Protein AF-A0A662N686-F1 (afdb_monomer_lite)

Secondary structure (DSSP, 8-state):
--HHHHHHHHHHHHHHHHHHHHHHHHS---HHHHHHHHHHHHHHHHHHHHTTSS-HHHHHHHHHHHHHHHHHHHHTTSS-HHHHHHHHHHHHHS-TT-

Foldseek 3Di:
DDPLLVVLVVVLVVLVVVQVVCCVVPVDRDPCSLVVLQVLLVVSVVVCVVVVVDDPVVLVCQQVVLLVVLVVCVVVVVDDPRVSSSSNSSSSSRDPVD

pLDDT: mean 80.9, std 6.79, range [59.09, 90.25]

Structure (mmCIF, N/CA/C/O backbone):
data_AF-A0A662N686-F1
#
_entry.id   AF-A0A662N686-F1
#
loop_
_atom_site.group_PDB
_atom_site.id
_atom_site.type_symbol
_atom_site.label_atom_id
_atom_site.label_alt_id
_atom_site.label_comp_id
_atom_site.label_asym_id
_atom_site.label_entity_id
_atom_site.label_seq_id
_atom_site.pdbx_PDB_ins_code
_atom_site.Cartn_x
_atom_site.Cartn_y
_atom_site.Cartn_z
_atom_site.occupancy
_atom_site.B_iso_or_equiv
_atom_site.auth_seq_id
_atom_site.auth_comp_id
_atom_site.auth_asym_id
_atom_site.auth_atom_id
_atom_site.pdbx_PDB_model_num
ATOM 1 N N . MET A 1 1 ? -15.686 11.929 4.937 1.00 62.12 1 MET A N 1
ATOM 2 C CA . MET A 1 1 ? -14.243 11.642 4.931 1.00 62.12 1 MET A CA 1
ATOM 3 C C . MET A 1 1 ? -13.592 12.352 6.096 1.00 62.12 1 MET A C 1
ATOM 5 O O . MET A 1 1 ? -13.877 13.528 6.309 1.00 62.12 1 MET A O 1
ATOM 9 N N . SER A 1 2 ? -12.788 11.642 6.877 1.00 73.81 2 SER A N 1
ATOM 10 C CA . SER A 1 2 ? -12.042 12.234 7.989 1.00 73.81 2 SER A CA 1
ATOM 11 C C . SER A 1 2 ? -10.803 12.980 7.475 1.00 73.81 2 SER A C 1
ATOM 13 O O . SER A 1 2 ? -10.274 12.678 6.407 1.00 73.81 2 SER A O 1
ATOM 15 N N . LEU A 1 3 ? -10.314 13.963 8.239 1.00 78.81 3 LEU A N 1
ATOM 16 C CA . LEU A 1 3 ? -9.098 14.724 7.902 1.00 78.81 3 LEU A CA 1
ATOM 17 C C . LEU A 1 3 ? -7.875 13.791 7.734 1.00 78.81 3 LEU A C 1
ATOM 19 O O . LEU A 1 3 ? -6.981 14.056 6.936 1.00 78.81 3 LEU A O 1
ATOM 23 N N . LEU A 1 4 ? -7.892 12.659 8.445 1.00 76.19 4 LEU A N 1
ATOM 24 C CA . LEU A 1 4 ? -6.876 11.610 8.412 1.00 76.19 4 LEU A CA 1
ATOM 25 C C . LEU A 1 4 ? -6.880 10.850 7.073 1.00 76.19 4 LEU A C 1
ATOM 27 O O . LEU A 1 4 ? -5.826 10.682 6.468 1.00 76.19 4 LEU A O 1
ATOM 31 N N . GLU A 1 5 ? -8.055 10.471 6.559 1.00 76.62 5 GLU A N 1
ATOM 32 C CA . GLU A 1 5 ? -8.194 9.851 5.227 1.00 76.62 5 GLU A CA 1
ATOM 33 C C . GLU A 1 5 ? -7.680 10.776 4.121 1.00 76.62 5 GLU A C 1
ATOM 35 O O . GLU A 1 5 ? -6.951 10.344 3.230 1.00 76.62 5 GLU A O 1
ATOM 40 N N . LEU A 1 6 ? -8.014 12.066 4.209 1.00 81.12 6 LEU A N 1
ATOM 41 C CA . LEU A 1 6 ? -7.596 13.077 3.239 1.00 81.12 6 LEU A CA 1
ATOM 42 C C . LEU A 1 6 ? -6.070 13.263 3.241 1.00 81.12 6 LEU A C 1
ATOM 44 O O . LEU A 1 6 ? -5.455 13.357 2.180 1.00 81.12 6 LEU A O 1
ATOM 48 N N . LEU A 1 7 ? -5.451 13.238 4.426 1.00 82.19 7 LEU A N 1
ATOM 49 C CA . LEU A 1 7 ? -3.995 13.244 4.585 1.00 82.19 7 LEU A CA 1
ATOM 50 C C . LEU A 1 7 ? -3.339 11.997 3.984 1.00 82.19 7 LEU A C 1
ATOM 52 O O . LEU A 1 7 ? -2.347 12.126 3.270 1.00 82.19 7 LEU A O 1
ATOM 56 N N . ILE A 1 8 ? -3.891 10.805 4.229 1.00 82.38 8 ILE A N 1
ATOM 57 C CA . ILE A 1 8 ? -3.368 9.552 3.663 1.00 82.38 8 ILE A CA 1
ATOM 58 C C . ILE A 1 8 ? -3.429 9.597 2.137 1.00 82.38 8 ILE A C 1
ATOM 60 O O . ILE A 1 8 ? -2.426 9.325 1.481 1.00 82.38 8 ILE A O 1
ATOM 64 N N . ILE A 1 9 ? -4.562 10.007 1.564 1.00 82.31 9 ILE A N 1
ATOM 65 C CA . ILE A 1 9 ? -4.727 10.133 0.110 1.00 82.31 9 ILE A CA 1
ATOM 66 C C . ILE A 1 9 ? -3.720 11.139 -0.463 1.00 82.31 9 ILE A C 1
ATOM 68 O O . ILE A 1 9 ? -3.090 10.856 -1.482 1.00 82.31 9 ILE A O 1
ATOM 72 N N . ALA A 1 10 ? -3.512 12.280 0.200 1.00 84.88 10 ALA A N 1
ATOM 73 C CA . ALA A 1 10 ? -2.525 13.271 -0.223 1.00 84.88 10 ALA A CA 1
ATOM 74 C C . ALA A 1 10 ? -1.089 12.714 -0.196 1.00 84.88 10 ALA A C 1
ATOM 76 O O . ALA A 1 10 ? -0.332 12.929 -1.142 1.00 84.88 10 ALA A O 1
ATOM 77 N N . ILE A 1 11 ? -0.721 11.958 0.844 1.00 84.00 11 ILE A N 1
ATOM 78 C CA . ILE A 1 11 ? 0.598 11.314 0.953 1.00 84.00 11 ILE A CA 1
ATOM 79 C C . ILE A 1 11 ? 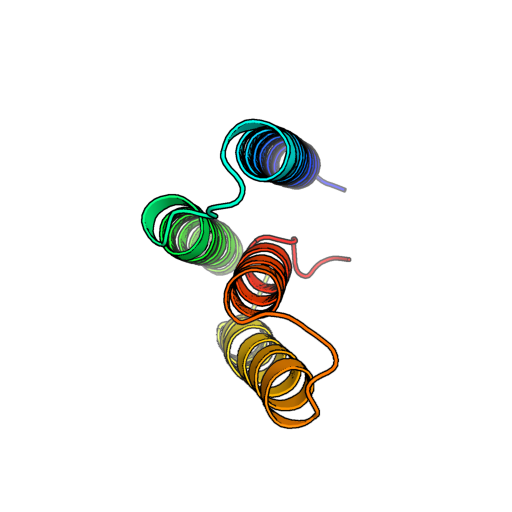0.776 10.255 -0.140 1.00 84.00 11 ILE A C 1
ATOM 81 O O . ILE A 1 11 ? 1.816 10.226 -0.797 1.00 84.00 11 ILE A O 1
ATOM 85 N N . VAL A 1 12 ? -0.235 9.415 -0.373 1.00 84.38 12 VAL A N 1
ATOM 86 C CA . VAL A 1 12 ? -0.210 8.391 -1.427 1.00 84.38 12 VAL A CA 1
ATOM 87 C C . VAL A 1 12 ? -0.068 9.043 -2.802 1.00 84.38 12 VAL A C 1
ATOM 89 O O . VAL A 1 12 ? 0.774 8.614 -3.587 1.00 84.38 12 VAL A O 1
ATOM 92 N N . LEU A 1 13 ? -0.801 10.127 -3.077 1.00 84.31 13 LEU A N 1
ATOM 93 C CA . LEU A 1 13 ? -0.679 10.889 -4.324 1.00 84.31 13 LEU A CA 1
ATOM 94 C C . LEU A 1 13 ? 0.714 11.494 -4.507 1.00 84.31 13 LEU A C 1
ATOM 96 O O . LEU A 1 13 ? 1.287 11.375 -5.589 1.00 84.31 13 LEU A O 1
ATOM 100 N N . LEU A 1 14 ? 1.282 12.107 -3.465 1.00 85.06 14 LEU A N 1
ATOM 101 C CA . LEU A 1 14 ? 2.648 12.634 -3.510 1.00 85.06 14 LEU A CA 1
ATOM 102 C C . LEU A 1 14 ? 3.670 11.521 -3.759 1.00 85.06 14 LEU A C 1
ATOM 104 O O . LEU A 1 14 ? 4.609 11.716 -4.529 1.00 85.06 14 LEU A O 1
ATOM 108 N N . CYS A 1 15 ? 3.473 10.347 -3.158 1.00 81.56 15 CYS A N 1
ATOM 109 C CA . CYS A 1 15 ? 4.343 9.200 -3.376 1.00 81.56 15 CYS A CA 1
ATOM 110 C C . CYS A 1 15 ? 4.228 8.673 -4.813 1.00 81.56 15 CYS A C 1
ATOM 112 O O . CYS A 1 15 ? 5.249 8.462 -5.460 1.00 81.56 15 CYS A O 1
ATOM 114 N N . CYS A 1 16 ? 3.016 8.558 -5.361 1.00 81.56 16 CYS A N 1
ATOM 115 C CA . CYS A 1 16 ? 2.800 8.197 -6.763 1.00 81.56 16 CYS A CA 1
ATOM 116 C C . CYS A 1 16 ? 3.434 9.212 -7.722 1.00 81.56 16 CYS A C 1
ATOM 118 O O . CYS A 1 16 ? 4.111 8.812 -8.664 1.00 81.56 16 CYS A O 1
ATOM 120 N N . LEU A 1 17 ? 3.283 10.517 -7.469 1.00 83.31 17 LEU A N 1
ATOM 121 C CA . LEU A 1 17 ? 3.935 11.567 -8.260 1.00 83.31 17 LEU A CA 1
ATOM 122 C C . LEU A 1 17 ? 5.459 11.454 -8.199 1.00 83.31 17 LEU A C 1
ATOM 124 O O . LEU A 1 17 ? 6.126 11.565 -9.228 1.00 83.31 17 LEU A O 1
ATOM 128 N N . TYR A 1 18 ? 6.011 11.202 -7.010 1.00 81.25 18 TYR A N 1
ATOM 129 C CA . TYR A 1 18 ? 7.442 10.995 -6.836 1.00 81.25 18 TYR A CA 1
ATOM 130 C C . TYR A 1 18 ? 7.923 9.756 -7.594 1.00 81.25 18 TYR A C 1
ATOM 132 O O . TYR A 1 18 ? 8.928 9.829 -8.299 1.00 81.25 18 TYR A O 1
ATOM 140 N N . VAL A 1 19 ? 7.190 8.641 -7.522 1.00 78.62 19 VAL A N 1
ATOM 141 C CA . VAL A 1 19 ? 7.561 7.436 -8.265 1.00 78.62 19 VAL A CA 1
ATOM 142 C C . VAL A 1 19 ? 7.471 7.669 -9.774 1.00 78.62 19 VAL A C 1
ATOM 144 O O . VAL A 1 19 ? 8.446 7.376 -10.461 1.00 78.62 19 VAL A O 1
ATOM 147 N N . SER A 1 20 ? 6.411 8.299 -10.287 1.00 79.81 20 SER A N 1
ATOM 148 C CA . SER A 1 20 ? 6.302 8.691 -11.703 1.00 79.81 20 SER A CA 1
ATOM 149 C C . SER A 1 20 ? 7.446 9.606 -12.149 1.00 79.81 20 SER A C 1
ATOM 151 O O . SER A 1 20 ? 7.976 9.474 -13.255 1.00 79.81 20 SER A O 1
ATOM 153 N N . TYR A 1 21 ? 7.888 10.518 -11.282 1.00 80.00 21 TYR A N 1
ATOM 154 C CA . TYR A 1 21 ? 9.054 11.351 -11.552 1.00 80.00 21 TYR A CA 1
ATOM 155 C C . TYR A 1 21 ? 10.348 10.525 -11.616 1.00 80.00 21 TYR A C 1
ATOM 157 O O . TYR A 1 21 ? 11.164 10.699 -12.521 1.00 80.00 21 TYR A O 1
ATOM 165 N N . THR A 1 22 ? 10.548 9.598 -10.677 1.00 75.56 22 THR A N 1
ATOM 166 C CA . THR A 1 22 ? 11.733 8.730 -10.687 1.00 75.56 22 THR A CA 1
ATOM 167 C C . THR A 1 22 ? 11.734 7.756 -11.861 1.00 75.56 22 THR A C 1
ATOM 169 O O . THR A 1 22 ? 12.794 7.506 -12.432 1.00 75.56 22 THR A O 1
ATOM 172 N N . ASP A 1 23 ? 10.569 7.266 -12.277 1.00 73.06 23 ASP A N 1
ATOM 173 C CA . ASP A 1 23 ? 10.431 6.367 -13.415 1.00 73.06 23 ASP A CA 1
ATOM 174 C C . ASP A 1 23 ? 10.738 7.084 -14.737 1.00 73.06 23 ASP A C 1
ATOM 176 O O . ASP A 1 23 ? 11.593 6.641 -15.505 1.00 73.06 23 ASP A O 1
ATOM 180 N N . THR A 1 24 ? 10.173 8.277 -14.949 1.00 72.19 24 THR A N 1
ATOM 181 C CA . THR A 1 24 ? 10.461 9.089 -16.147 1.00 72.19 24 THR A CA 1
ATOM 182 C C . THR A 1 24 ? 11.928 9.516 -16.239 1.00 72.19 24 THR A C 1
ATOM 184 O O . THR A 1 24 ? 12.486 9.570 -17.338 1.00 72.19 24 THR A O 1
ATOM 187 N N . ARG A 1 25 ? 12.578 9.791 -15.100 1.00 71.69 25 ARG A N 1
ATOM 188 C CA . ARG A 1 25 ? 13.962 10.288 -15.059 1.00 71.69 25 ARG A CA 1
ATOM 189 C C . ARG A 1 25 ? 15.026 9.188 -15.054 1.00 71.69 25 ARG A C 1
ATOM 191 O O . ARG A 1 25 ? 16.080 9.379 -15.655 1.00 71.69 25 ARG A O 1
ATOM 198 N N . PHE A 1 26 ? 14.782 8.060 -14.386 1.00 71.06 26 PHE A N 1
ATOM 199 C CA . PHE A 1 26 ? 15.784 7.006 -14.168 1.00 71.06 26 PHE A CA 1
ATOM 200 C C . PHE A 1 26 ? 15.414 5.650 -14.789 1.00 71.06 26 PHE A C 1
ATOM 202 O O . PHE A 1 26 ? 16.253 4.746 -14.783 1.00 71.06 26 PHE A O 1
ATOM 209 N N . ARG A 1 27 ? 14.196 5.495 -15.341 1.00 63.06 27 ARG A N 1
ATOM 210 C CA . ARG A 1 27 ? 13.656 4.253 -15.943 1.00 63.06 27 ARG A CA 1
ATOM 211 C C . ARG A 1 27 ? 13.761 3.015 -15.044 1.00 63.06 27 ARG A C 1
ATOM 213 O O . ARG A 1 27 ? 13.811 1.883 -15.526 1.00 63.06 27 ARG A O 1
ATOM 220 N N . LYS A 1 28 ? 13.884 3.223 -13.733 1.00 65.12 28 LYS A N 1
ATOM 221 C CA . LYS A 1 28 ? 14.010 2.169 -12.728 1.00 65.12 28 LYS A CA 1
ATOM 222 C C . LYS A 1 28 ? 13.221 2.565 -11.496 1.00 65.12 28 LYS A C 1
ATOM 224 O O . LYS A 1 28 ? 13.602 3.483 -10.775 1.00 65.12 28 LYS A O 1
ATOM 229 N N . ILE A 1 29 ? 12.174 1.800 -11.220 1.00 64.19 29 ILE A N 1
ATOM 230 C CA . ILE A 1 29 ? 11.441 1.880 -9.962 1.00 64.19 29 ILE A CA 1
ATOM 231 C C . ILE A 1 29 ? 12.216 1.069 -8.922 1.00 64.19 29 ILE A C 1
ATOM 233 O O . ILE A 1 29 ? 12.353 -0.152 -9.022 1.00 64.19 29 ILE A O 1
ATOM 237 N N . GLY A 1 30 ? 12.777 1.757 -7.928 1.00 65.69 30 GLY A N 1
ATOM 238 C CA . GLY A 1 30 ? 13.464 1.106 -6.818 1.00 65.69 30 GLY A CA 1
ATOM 239 C C . GLY A 1 30 ? 12.478 0.329 -5.945 1.00 65.69 30 GLY A C 1
ATOM 240 O O . GLY A 1 30 ? 11.498 0.896 -5.467 1.00 65.69 30 GLY A O 1
ATOM 241 N N . ASN A 1 31 ? 12.775 -0.946 -5.667 1.00 72.38 31 ASN A N 1
ATOM 242 C CA . ASN A 1 31 ? 11.952 -1.799 -4.796 1.00 72.38 31 ASN A CA 1
ATOM 243 C C . ASN A 1 31 ? 11.667 -1.156 -3.420 1.00 72.38 31 ASN A C 1
ATOM 245 O O . ASN A 1 31 ? 10.622 -1.418 -2.825 1.00 72.38 31 ASN A O 1
ATOM 249 N N . LEU A 1 32 ? 12.577 -0.307 -2.922 1.00 71.62 32 LEU A N 1
ATOM 250 C CA . L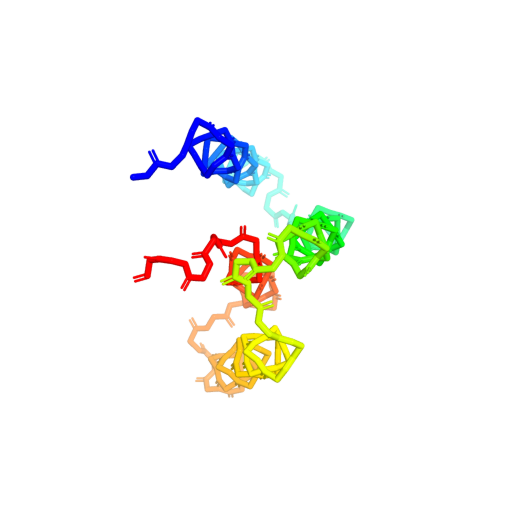EU A 1 32 ? 12.442 0.394 -1.643 1.00 71.62 32 LEU A CA 1
ATOM 251 C C . LEU A 1 32 ? 11.168 1.255 -1.580 1.00 71.62 32 LEU A C 1
ATOM 253 O O . LEU A 1 32 ? 10.488 1.256 -0.560 1.00 71.62 32 LEU A O 1
ATOM 257 N N . TYR A 1 33 ? 10.814 1.935 -2.675 1.00 72.19 33 TYR A N 1
ATOM 258 C CA . TYR A 1 33 ? 9.640 2.810 -2.723 1.00 72.19 33 TYR A CA 1
ATOM 259 C C . TYR A 1 33 ? 8.340 2.007 -2.734 1.00 72.19 33 TYR A C 1
ATOM 261 O O . TYR A 1 33 ? 7.411 2.323 -1.998 1.00 72.19 33 TYR A O 1
ATOM 269 N N . THR A 1 34 ? 8.297 0.911 -3.495 1.00 76.38 34 THR A N 1
ATOM 270 C CA . THR A 1 34 ? 7.126 0.027 -3.548 1.00 76.38 34 THR A CA 1
ATOM 271 C C . THR A 1 34 ? 6.886 -0.705 -2.228 1.00 76.38 34 THR A C 1
ATOM 273 O O . THR A 1 34 ? 5.758 -0.726 -1.744 1.00 76.38 34 THR A O 1
ATOM 276 N N . TYR A 1 35 ? 7.928 -1.261 -1.596 1.00 78.12 35 TYR A N 1
ATOM 277 C CA . TYR A 1 35 ? 7.772 -1.930 -0.298 1.00 78.12 35 TYR A CA 1
ATOM 278 C C . TYR A 1 35 ? 7.519 -0.932 0.837 1.00 78.12 35 TYR A C 1
ATOM 280 O O . TYR A 1 35 ? 6.750 -1.236 1.747 1.00 78.12 35 TYR A O 1
ATOM 288 N N . GLY A 1 36 ? 8.107 0.267 0.763 1.00 81.81 36 GLY A N 1
ATOM 289 C CA . GLY A 1 36 ? 7.824 1.355 1.696 1.00 81.81 36 GLY A CA 1
ATOM 290 C C . GLY A 1 36 ? 6.359 1.785 1.655 1.00 81.81 36 GLY A C 1
ATOM 291 O O . GLY A 1 36 ? 5.751 1.963 2.707 1.00 81.81 36 GLY A O 1
ATOM 292 N N . LEU A 1 37 ? 5.763 1.867 0.461 1.00 82.38 37 LEU A N 1
ATOM 293 C CA . LEU A 1 37 ? 4.350 2.210 0.296 1.00 82.38 37 LEU A CA 1
ATOM 294 C C . LEU A 1 37 ? 3.421 1.142 0.896 1.00 82.38 37 LEU A C 1
ATOM 296 O O . LEU A 1 37 ? 2.466 1.477 1.590 1.00 82.38 37 LEU A O 1
ATOM 300 N N . VAL A 1 38 ? 3.735 -0.142 0.689 1.00 84.88 38 VAL A N 1
ATOM 301 C CA . VAL A 1 38 ? 2.987 -1.261 1.292 1.00 84.88 38 VAL A CA 1
ATOM 302 C C . VAL A 1 38 ? 3.084 -1.223 2.819 1.00 84.88 38 VAL A C 1
ATOM 304 O O . VAL A 1 38 ? 2.071 -1.358 3.503 1.00 84.88 38 VAL A O 1
ATOM 307 N N . ALA A 1 39 ? 4.286 -1.011 3.365 1.00 84.44 39 ALA A N 1
ATOM 308 C CA . ALA A 1 39 ? 4.494 -0.915 4.808 1.00 84.44 39 ALA A CA 1
ATOM 309 C C . ALA A 1 39 ? 3.730 0.273 5.413 1.00 84.44 39 ALA A C 1
ATOM 311 O O . ALA A 1 39 ? 3.066 0.118 6.435 1.00 84.44 39 ALA A O 1
ATOM 312 N N . PHE A 1 40 ? 3.768 1.434 4.754 1.00 84.25 40 PHE A N 1
ATOM 313 C CA . PHE A 1 40 ? 2.997 2.609 5.154 1.00 84.25 40 PHE A CA 1
ATOM 314 C C . PHE A 1 40 ? 1.490 2.328 5.139 1.00 84.25 40 PHE A C 1
ATOM 316 O O . PHE A 1 40 ? 0.805 2.606 6.121 1.00 84.25 40 PHE A O 1
ATOM 323 N N . GLY A 1 41 ? 0.986 1.700 4.073 1.00 84.00 41 GLY A N 1
ATOM 324 C CA . GLY A 1 41 ? -0.421 1.330 3.973 1.00 84.00 41 GLY A CA 1
ATOM 325 C C . GLY A 1 41 ? -0.871 0.378 5.080 1.00 84.00 41 GLY A C 1
ATOM 326 O O . GLY A 1 41 ? -1.905 0.609 5.700 1.00 84.00 41 GLY A O 1
ATOM 327 N N . LEU A 1 42 ? -0.067 -0.636 5.411 1.00 84.88 42 LEU A N 1
ATOM 328 C CA . LEU A 1 42 ? -0.357 -1.547 6.524 1.00 84.88 42 LEU A CA 1
ATOM 329 C C . LEU A 1 42 ? -0.396 -0.833 7.880 1.00 84.88 42 LEU A C 1
ATOM 331 O O . LEU A 1 42 ? -1.258 -1.144 8.701 1.00 84.88 42 LEU A O 1
ATOM 335 N N . ILE A 1 43 ? 0.495 0.135 8.116 1.00 86.38 43 ILE A N 1
ATOM 336 C CA . ILE A 1 43 ? 0.479 0.950 9.341 1.00 86.38 43 ILE A CA 1
ATOM 337 C C . ILE A 1 43 ? -0.814 1.773 9.410 1.00 86.38 43 ILE A C 1
ATOM 339 O O . ILE A 1 43 ? -1.473 1.780 10.448 1.00 86.38 43 ILE A O 1
ATOM 343 N N . CYS A 1 44 ? -1.218 2.413 8.309 1.00 83.56 44 CYS A N 1
ATOM 344 C CA . CYS A 1 44 ? -2.471 3.170 8.240 1.00 83.56 44 CYS A CA 1
ATOM 345 C C . CYS A 1 44 ? -3.698 2.287 8.503 1.00 83.56 44 CYS A C 1
ATOM 347 O O . CYS A 1 44 ? -4.544 2.648 9.320 1.00 83.56 44 CYS A O 1
ATOM 349 N N . GLN A 1 45 ? -3.770 1.106 7.884 1.00 83.06 45 GLN A N 1
ATOM 350 C CA . GLN A 1 45 ? -4.848 0.147 8.143 1.00 83.06 45 GLN A CA 1
ATOM 351 C C . GLN A 1 45 ? -4.833 -0.350 9.594 1.00 83.06 45 GLN A C 1
ATOM 353 O O . GLN A 1 45 ? -5.886 -0.472 10.213 1.00 83.06 45 GLN A O 1
ATOM 358 N N . GLY A 1 46 ? -3.653 -0.557 10.186 1.00 83.12 46 GLY A N 1
ATOM 359 C CA . GLY A 1 46 ? -3.514 -0.889 11.605 1.00 83.12 46 GLY A CA 1
ATOM 360 C C . GLY A 1 46 ? -4.081 0.194 12.530 1.00 83.12 46 GLY A C 1
ATOM 361 O O . GLY A 1 46 ? -4.777 -0.122 13.495 1.00 83.12 46 GLY A O 1
ATOM 362 N N . ILE A 1 47 ? -3.859 1.472 12.206 1.00 84.00 47 ILE A N 1
ATOM 363 C CA . ILE A 1 47 ? -4.453 2.607 12.931 1.00 84.00 47 ILE A CA 1
ATOM 364 C C . ILE A 1 47 ? -5.980 2.605 12.776 1.00 84.00 47 ILE A C 1
ATOM 366 O O . ILE A 1 47 ? -6.694 2.819 13.755 1.00 84.00 47 ILE A O 1
ATOM 370 N N . PHE A 1 48 ? -6.504 2.307 11.584 1.00 82.50 48 PHE A N 1
ATOM 371 C CA . PHE A 1 48 ? -7.949 2.209 11.363 1.00 82.50 48 PHE A CA 1
ATOM 372 C C . PHE A 1 48 ? -8.604 1.037 12.099 1.00 82.50 48 PHE A C 1
ATOM 374 O O . PHE A 1 48 ? -9.747 1.168 12.543 1.00 82.50 48 PHE A O 1
ATOM 381 N N . VAL A 1 49 ? -7.902 -0.087 12.261 1.00 85.44 49 VAL A N 1
ATOM 382 C CA . VAL A 1 49 ? -8.357 -1.208 13.100 1.00 85.44 49 VAL A CA 1
ATOM 383 C C . VAL A 1 49 ? -8.369 -0.796 14.570 1.00 85.44 49 VAL A C 1
ATOM 385 O O . VAL A 1 49 ? -9.347 -1.053 15.267 1.00 85.44 49 VAL A O 1
ATOM 388 N N . TYR A 1 50 ? -7.326 -0.105 15.041 1.00 84.31 50 TYR A N 1
ATOM 389 C CA . TYR A 1 50 ? -7.256 0.389 16.420 1.00 84.31 50 TYR A CA 1
ATOM 390 C C . TYR A 1 50 ? -8.378 1.387 16.748 1.00 84.31 50 TYR A C 1
ATOM 392 O O . TYR A 1 50 ? -8.949 1.344 17.834 1.00 84.31 50 TYR A O 1
ATOM 400 N N . LEU A 1 51 ? -8.737 2.248 15.793 1.00 82.69 51 LEU A N 1
ATOM 401 C CA . LEU A 1 51 ? -9.851 3.195 15.913 1.00 82.69 51 LEU A CA 1
ATOM 402 C C . LEU A 1 51 ? -11.238 2.543 15.748 1.00 82.69 51 LEU A C 1
ATOM 404 O O . LEU A 1 51 ? -12.245 3.235 15.870 1.00 82.69 51 LEU A O 1
ATOM 408 N N . GLY A 1 52 ? -11.311 1.240 15.452 1.00 81.00 52 GLY A N 1
ATOM 409 C CA . GLY A 1 52 ? -12.570 0.512 15.260 1.00 81.00 52 GLY A CA 1
ATOM 410 C C . GLY A 1 52 ? -13.328 0.871 13.978 1.00 81.00 52 GLY A C 1
ATOM 411 O O . GLY A 1 52 ? -14.490 0.502 13.835 1.00 81.00 52 GLY A O 1
ATOM 412 N N . ILE A 1 53 ? -12.690 1.582 13.042 1.00 78.50 53 ILE A N 1
ATOM 413 C CA . ILE A 1 53 ? -13.283 1.964 11.748 1.00 78.50 53 ILE A CA 1
ATOM 414 C C . ILE A 1 53 ? -13.318 0.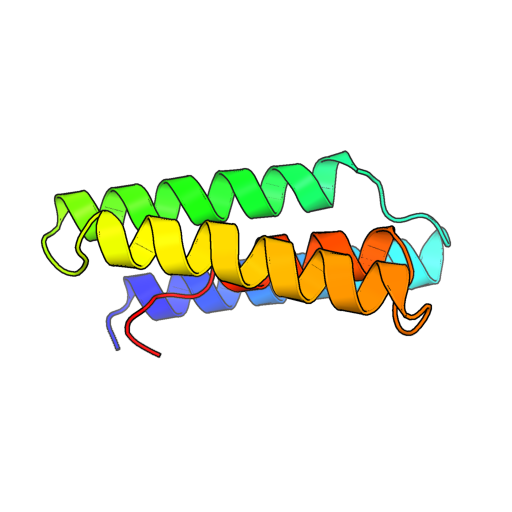758 10.803 1.00 78.50 53 ILE A C 1
ATOM 416 O O . ILE A 1 53 ? -14.191 0.651 9.946 1.00 78.50 53 ILE A O 1
ATOM 420 N N . THR A 1 54 ? -12.366 -0.164 10.968 1.00 77.06 54 THR A N 1
ATOM 421 C CA . THR A 1 54 ? -12.183 -1.327 10.095 1.00 77.06 54 THR A CA 1
ATOM 422 C C . THR A 1 54 ? -11.961 -2.590 10.901 1.00 77.06 54 THR A C 1
ATOM 424 O O . THR A 1 54 ? -11.489 -2.553 12.038 1.00 77.06 54 THR A O 1
ATOM 427 N N . ILE A 1 55 ? -12.278 -3.728 10.291 1.00 84.12 55 ILE A N 1
ATOM 428 C CA . ILE A 1 55 ? -12.048 -5.046 10.878 1.00 84.12 55 ILE A CA 1
ATOM 429 C C . ILE A 1 55 ? -10.847 -5.727 10.212 1.00 84.12 55 ILE A C 1
ATOM 431 O O . ILE A 1 55 ? -10.631 -5.611 9.006 1.00 84.12 55 ILE A O 1
ATOM 435 N N . ILE A 1 56 ? -10.087 -6.505 10.986 1.00 82.50 56 ILE A N 1
ATOM 436 C CA . ILE A 1 56 ? -8.911 -7.257 10.504 1.00 82.50 56 ILE A CA 1
ATOM 437 C C . ILE A 1 56 ? -9.199 -8.086 9.228 1.00 82.50 56 ILE A C 1
ATOM 439 O O . ILE A 1 56 ? -8.359 -8.075 8.325 1.00 82.50 56 ILE A O 1
ATOM 443 N N . PRO A 1 57 ? -10.365 -8.752 9.070 1.00 85.38 57 PRO A N 1
ATOM 444 C CA . PRO A 1 57 ? -10.689 -9.476 7.841 1.00 85.38 57 PRO A CA 1
ATOM 445 C C . PRO A 1 57 ? -10.759 -8.587 6.593 1.00 85.38 57 PRO A C 1
ATOM 447 O O . PRO A 1 57 ? -10.360 -9.030 5.521 1.00 85.38 57 PRO A O 1
ATOM 450 N N . GLN A 1 58 ? -11.214 -7.333 6.713 1.00 82.88 58 GLN A N 1
A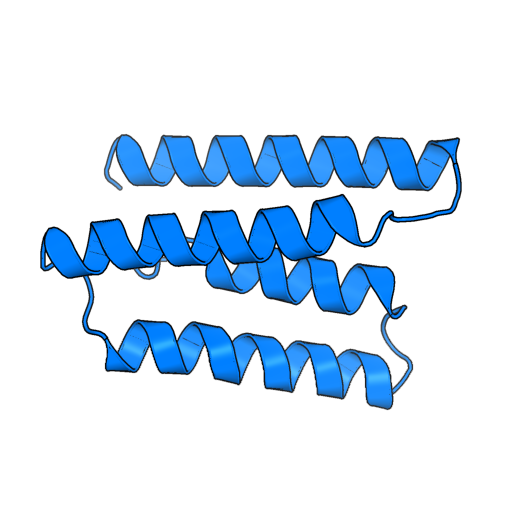TOM 451 C CA . GLN A 1 58 ? -11.223 -6.388 5.589 1.00 82.88 58 GLN A CA 1
ATOM 452 C C . GLN A 1 58 ? -9.802 -5.998 5.184 1.00 82.88 58 GLN A C 1
ATOM 454 O O . GLN A 1 58 ? -9.500 -5.951 3.995 1.00 82.88 58 GLN A O 1
ATOM 459 N N . VAL A 1 59 ? -8.915 -5.778 6.158 1.00 84.19 59 VAL A N 1
ATOM 460 C CA . VAL A 1 59 ? -7.501 -5.473 5.890 1.00 84.19 59 VAL A CA 1
ATOM 461 C C . VAL A 1 59 ? -6.813 -6.649 5.193 1.00 84.19 59 VAL A C 1
ATOM 463 O O . VAL A 1 59 ? -6.097 -6.452 4.214 1.00 84.19 59 VAL A O 1
ATOM 466 N N . LEU A 1 60 ? -7.074 -7.882 5.642 1.00 85.88 60 LEU A N 1
ATOM 467 C CA . LEU A 1 60 ? -6.572 -9.093 4.986 1.00 85.88 60 LEU A CA 1
ATOM 468 C C . LEU A 1 60 ? -7.113 -9.247 3.564 1.00 85.88 60 LEU A C 1
ATOM 470 O O . LEU A 1 60 ? -6.353 -9.602 2.665 1.00 85.88 60 LEU A O 1
ATOM 474 N N . TRP A 1 61 ? -8.398 -8.956 3.350 1.00 86.69 61 TRP A N 1
ATOM 475 C CA . TRP A 1 61 ? -9.005 -8.988 2.023 1.00 86.69 61 TRP A CA 1
ATOM 476 C C . TRP A 1 61 ? -8.387 -7.950 1.083 1.00 86.69 61 TRP A C 1
ATOM 478 O O . TRP A 1 61 ? -8.043 -8.288 -0.042 1.00 86.69 61 TRP A O 1
ATOM 488 N N . LEU A 1 62 ? -8.176 -6.716 1.544 1.00 86.69 62 LEU A N 1
ATOM 489 C CA . LEU A 1 62 ? -7.486 -5.670 0.781 1.00 86.69 62 LEU A CA 1
ATOM 490 C C . LEU A 1 62 ? -6.049 -6.072 0.443 1.00 86.69 62 LEU A C 1
ATOM 492 O O . LEU A 1 62 ? -5.620 -5.952 -0.703 1.00 86.69 62 LEU A O 1
ATOM 496 N N . PHE A 1 63 ? -5.317 -6.603 1.420 1.00 87.31 63 PHE A N 1
ATOM 497 C CA . PHE A 1 63 ? -3.924 -6.992 1.244 1.00 87.31 63 PHE A CA 1
ATOM 498 C C . PHE A 1 63 ? -3.753 -8.168 0.278 1.00 87.31 63 PHE A C 1
ATOM 500 O O . PHE A 1 63 ? -2.968 -8.079 -0.669 1.00 87.31 63 PHE A O 1
ATOM 507 N N . LEU A 1 64 ? -4.491 -9.259 0.499 1.00 89.06 64 LEU A N 1
ATOM 508 C CA . LEU A 1 64 ? -4.422 -10.464 -0.328 1.00 89.06 64 LEU A CA 1
ATOM 509 C C . LEU A 1 64 ? -5.126 -10.260 -1.668 1.00 89.06 64 LEU A C 1
ATOM 511 O O . LEU A 1 64 ? -4.580 -10.637 -2.698 1.00 89.06 64 LEU A O 1
ATOM 515 N N . GLY A 1 65 ? -6.291 -9.617 -1.679 1.00 87.81 65 GLY A N 1
ATOM 516 C CA . GLY A 1 65 ? -7.022 -9.265 -2.894 1.00 87.81 65 GLY A CA 1
ATOM 517 C C . GLY A 1 65 ? -6.189 -8.360 -3.798 1.00 87.81 65 GLY A C 1
ATOM 518 O O . GLY A 1 65 ? -5.970 -8.691 -4.962 1.00 87.81 65 GLY A O 1
ATOM 519 N N . GLY A 1 66 ? -5.610 -7.290 -3.249 1.00 86.88 66 GLY A N 1
ATOM 520 C CA . GLY A 1 66 ? -4.690 -6.418 -3.978 1.00 86.88 66 GLY A CA 1
ATOM 521 C C . GLY A 1 66 ? -3.473 -7.172 -4.523 1.00 86.88 66 GLY A C 1
ATOM 522 O O . GLY A 1 66 ? -3.106 -6.978 -5.682 1.00 86.88 66 GLY A O 1
ATOM 523 N N . LEU A 1 67 ? -2.889 -8.084 -3.733 1.00 88.31 67 LEU A N 1
ATOM 524 C CA . LEU A 1 67 ? -1.761 -8.913 -4.171 1.00 88.31 67 LEU A CA 1
ATOM 525 C C . LEU A 1 67 ? -2.162 -9.844 -5.315 1.00 88.31 67 LEU A C 1
ATOM 527 O O . LEU A 1 67 ? -1.429 -9.947 -6.294 1.00 88.31 67 LEU A O 1
ATOM 531 N N . THR A 1 68 ? -3.315 -10.509 -5.215 1.00 90.25 68 THR A N 1
ATOM 532 C CA . THR A 1 68 ? -3.791 -11.423 -6.262 1.00 90.25 68 THR A CA 1
ATOM 533 C C . THR A 1 68 ? -4.029 -10.689 -7.572 1.00 90.25 68 THR A C 1
ATOM 535 O O . THR A 1 68 ? -3.568 -11.169 -8.601 1.00 90.25 68 THR A O 1
ATOM 538 N N . ILE A 1 69 ? -4.652 -9.506 -7.540 1.00 88.75 69 ILE A N 1
ATOM 539 C CA . ILE A 1 69 ? -4.886 -8.681 -8.732 1.00 88.75 69 ILE A CA 1
ATOM 540 C C . ILE A 1 69 ? -3.554 -8.214 -9.323 1.00 88.75 69 ILE A C 1
ATOM 542 O O . ILE A 1 69 ? -3.331 -8.373 -10.521 1.00 88.75 69 ILE A O 1
ATOM 546 N N . ALA A 1 70 ? -2.642 -7.701 -8.493 1.00 87.62 70 ALA A N 1
ATOM 547 C CA . ALA A 1 70 ? -1.311 -7.291 -8.932 1.00 87.62 70 ALA A CA 1
ATOM 548 C C . ALA A 1 70 ? -0.535 -8.450 -9.576 1.00 87.62 70 ALA A C 1
ATOM 550 O O . ALA A 1 70 ? 0.080 -8.283 -10.628 1.00 87.62 70 ALA A O 1
ATOM 551 N N . PHE A 1 71 ? -0.591 -9.639 -8.974 1.00 87.19 71 PHE A N 1
ATOM 552 C CA . PHE A 1 71 ? 0.054 -10.834 -9.504 1.00 87.19 71 PHE A CA 1
ATOM 553 C C . PHE A 1 71 ? -0.582 -11.294 -10.818 1.00 87.19 71 PHE A C 1
ATOM 555 O O . PHE A 1 71 ? 0.141 -11.650 -11.744 1.00 87.19 71 PHE A O 1
ATOM 562 N N . LEU A 1 72 ? -1.911 -11.248 -10.934 1.00 89.50 72 LEU A N 1
ATOM 563 C CA . LEU A 1 72 ? -2.628 -11.589 -12.163 1.00 89.50 72 LEU A CA 1
ATOM 564 C C . LEU A 1 72 ? -2.259 -10.639 -13.304 1.00 89.50 72 LEU A C 1
ATOM 566 O O . LEU A 1 72 ? -1.964 -11.097 -14.402 1.00 89.50 72 LEU A O 1
ATOM 570 N N . MET A 1 73 ? -2.213 -9.333 -13.039 1.00 86.81 73 MET A N 1
ATOM 571 C CA . MET A 1 73 ? -1.833 -8.322 -14.033 1.00 86.81 73 MET A CA 1
ATOM 572 C C . MET A 1 73 ? -0.380 -8.477 -14.491 1.00 86.81 73 MET A C 1
ATOM 574 O O . MET A 1 73 ? -0.089 -8.307 -15.676 1.00 86.81 73 MET A O 1
ATOM 578 N N . TYR A 1 74 ? 0.514 -8.861 -13.576 1.00 87.56 74 TYR A N 1
ATOM 579 C CA . TYR A 1 74 ? 1.885 -9.233 -13.915 1.00 87.56 74 TYR A CA 1
ATOM 580 C C . TYR A 1 74 ? 1.944 -10.519 -14.754 1.00 87.56 74 TYR A C 1
ATOM 582 O O . TYR A 1 74 ? 2.604 -10.552 -15.789 1.00 87.56 74 TYR A O 1
ATOM 590 N N . TYR A 1 75 ? 1.235 -11.573 -14.339 1.00 87.38 75 TYR A N 1
ATOM 591 C CA . TYR A 1 75 ? 1.240 -12.874 -15.013 1.00 87.38 75 TYR A CA 1
ATOM 592 C C . TYR A 1 75 ? 0.655 -12.805 -16.429 1.00 87.38 75 TYR A C 1
ATOM 594 O O . TYR A 1 75 ? 1.168 -13.439 -17.346 1.00 87.38 75 TYR A O 1
ATOM 602 N N . LEU A 1 76 ? -0.384 -11.990 -16.623 1.00 89.62 76 LEU A N 1
ATOM 603 C CA . LEU A 1 76 ? -0.985 -11.715 -17.929 1.00 89.62 76 LEU A CA 1
ATOM 604 C C . LEU A 1 76 ? -0.123 -10.794 -18.812 1.00 89.62 76 LEU A C 1
ATOM 606 O O . LEU A 1 76 ? -0.481 -10.554 -19.962 1.00 89.62 76 LEU A O 1
ATOM 610 N N . GLY A 1 77 ? 0.992 -10.267 -18.296 1.00 85.25 77 GLY A N 1
ATOM 611 C CA . GLY A 1 77 ? 1.898 -9.386 -19.034 1.00 85.25 77 GLY A CA 1
ATOM 612 C C . GLY A 1 77 ? 1.339 -7.986 -19.299 1.00 85.25 77 GLY A C 1
ATOM 613 O O . GLY A 1 77 ? 1.879 -7.272 -20.140 1.00 85.25 77 GLY A O 1
ATOM 614 N N . ILE A 1 78 ? 0.269 -7.586 -18.602 1.00 86.00 78 ILE A N 1
ATOM 615 C CA . ILE A 1 78 ? -0.354 -6.262 -18.755 1.00 86.00 78 ILE A CA 1
ATOM 616 C C . ILE A 1 78 ? 0.508 -5.194 -18.078 1.00 86.00 78 ILE A C 1
ATOM 618 O O . ILE A 1 78 ? 0.675 -4.098 -18.613 1.00 86.00 78 ILE A O 1
ATOM 622 N N . TRP A 1 79 ? 1.068 -5.514 -16.909 1.00 82.50 79 TRP A N 1
ATOM 623 C CA . TRP A 1 79 ? 1.882 -4.592 -16.123 1.00 82.50 79 TRP A CA 1
ATOM 624 C C . TRP A 1 79 ? 3.305 -5.085 -15.918 1.00 82.50 79 TRP A C 1
ATOM 626 O O . TRP A 1 79 ? 3.569 -6.279 -15.764 1.00 82.50 79 TRP A O 1
ATOM 636 N N . SER A 1 80 ? 4.232 -4.127 -15.846 1.00 82.62 80 SER A N 1
ATOM 637 C CA . SER A 1 80 ? 5.603 -4.418 -15.454 1.00 82.62 80 SER A CA 1
ATOM 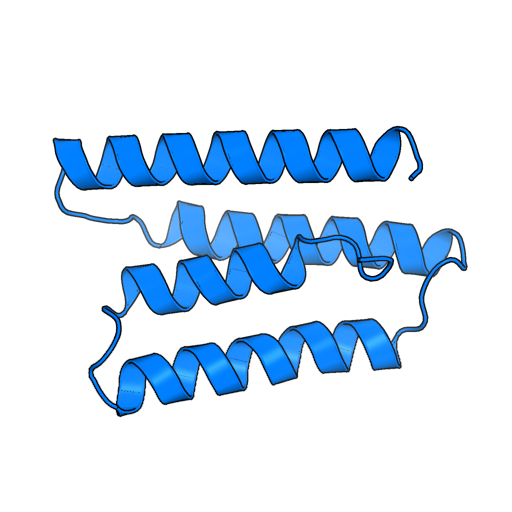638 C C . SER A 1 80 ? 5.659 -4.880 -13.985 1.00 82.62 80 SER A C 1
ATOM 640 O O . SER A 1 80 ? 4.751 -4.588 -13.189 1.00 82.62 80 SER A O 1
ATOM 642 N N . PRO A 1 81 ? 6.739 -5.574 -13.573 1.00 77.06 81 PRO A N 1
ATOM 643 C CA . PRO A 1 81 ? 6.935 -5.947 -12.174 1.00 77.06 81 PRO A CA 1
ATOM 644 C C . PRO A 1 81 ? 6.920 -4.749 -11.213 1.00 77.06 81 PRO A C 1
ATOM 646 O O . PRO A 1 81 ? 6.599 -4.919 -10.038 1.00 77.06 81 PRO A O 1
ATOM 649 N N . GLY A 1 82 ? 7.310 -3.558 -11.683 1.00 76.62 82 GLY A N 1
ATOM 650 C CA . GLY A 1 82 ? 7.313 -2.333 -10.883 1.00 76.62 82 GLY A CA 1
ATOM 651 C C . GLY A 1 82 ? 5.898 -1.811 -10.655 1.00 76.62 82 GLY A C 1
ATOM 652 O O . GLY A 1 82 ? 5.486 -1.639 -9.507 1.00 76.62 82 GLY A O 1
ATOM 653 N N . ASP A 1 83 ? 5.136 -1.654 -11.736 1.00 79.25 83 ASP A N 1
ATOM 654 C CA . ASP A 1 83 ? 3.777 -1.095 -11.705 1.00 79.25 83 ASP A CA 1
ATOM 655 C C . ASP A 1 83 ? 2.819 -1.975 -10.903 1.00 79.25 83 ASP A C 1
ATOM 657 O O . ASP A 1 83 ? 2.027 -1.479 -10.105 1.00 79.25 83 ASP A O 1
ATOM 661 N N . SER A 1 84 ? 2.958 -3.296 -11.034 1.00 84.75 84 SER A N 1
ATOM 662 C CA . SER A 1 84 ? 2.138 -4.262 -10.297 1.00 84.75 84 SER A CA 1
ATOM 663 C C . SER A 1 84 ? 2.337 -4.140 -8.781 1.00 84.75 84 SER A C 1
ATOM 665 O O . SER A 1 84 ? 1.377 -4.144 -8.011 1.00 84.75 84 SER A O 1
ATOM 667 N N . LYS A 1 85 ? 3.587 -3.975 -8.328 1.00 82.62 85 LYS A N 1
ATOM 668 C CA . LYS A 1 85 ? 3.897 -3.774 -6.902 1.00 82.62 85 LYS A CA 1
ATOM 669 C C . LYS A 1 85 ? 3.428 -2.414 -6.399 1.00 82.62 85 LYS A C 1
ATOM 671 O O . LYS A 1 85 ? 3.032 -2.296 -5.242 1.00 82.62 85 LYS A O 1
ATOM 676 N N . LEU A 1 86 ? 3.491 -1.395 -7.251 1.00 83.31 86 LEU A N 1
ATOM 677 C CA . LEU A 1 86 ? 3.037 -0.051 -6.921 1.00 83.31 86 LEU A CA 1
ATOM 678 C C . LEU A 1 86 ? 1.520 -0.021 -6.751 1.00 83.31 86 LEU A C 1
ATOM 680 O O . LEU A 1 86 ? 1.039 0.470 -5.733 1.00 83.31 86 LEU A O 1
ATOM 684 N N . PHE A 1 87 ? 0.784 -0.640 -7.678 1.00 86.12 87 PHE A N 1
ATOM 685 C CA . PHE A 1 87 ? -0.657 -0.843 -7.560 1.00 86.12 87 PHE A CA 1
ATOM 686 C C . PHE A 1 87 ? -1.014 -1.552 -6.255 1.00 86.12 87 PHE A C 1
ATOM 688 O O . PHE A 1 87 ? -1.891 -1.097 -5.524 1.00 86.12 87 PHE A O 1
ATOM 695 N N . TRP A 1 88 ? -0.290 -2.621 -5.918 1.00 86.56 88 TRP A N 1
ATOM 696 C CA . TRP A 1 88 ? -0.499 -3.321 -4.658 1.00 86.56 88 TRP A CA 1
ATOM 697 C C . TRP A 1 88 ? -0.294 -2.406 -3.440 1.00 86.56 88 TRP A C 1
ATOM 699 O O . TRP A 1 88 ? -1.170 -2.331 -2.581 1.00 86.56 88 TRP A O 1
ATOM 709 N N . GLY A 1 89 ? 0.798 -1.639 -3.387 1.00 85.56 89 GLY A N 1
ATOM 710 C CA . GLY A 1 89 ? 1.041 -0.690 -2.297 1.00 85.56 89 GLY A CA 1
ATOM 711 C C . GLY A 1 89 ? -0.032 0.392 -2.178 1.00 85.56 89 GLY A C 1
ATOM 712 O O . GLY A 1 89 ? -0.495 0.669 -1.074 1.00 85.56 89 GLY A O 1
ATOM 713 N N . VAL A 1 90 ? -0.483 0.953 -3.303 1.00 85.44 90 VAL A N 1
ATOM 714 C CA . VAL A 1 90 ? -1.571 1.945 -3.328 1.00 85.44 90 VAL A CA 1
ATOM 715 C C . VAL A 1 90 ? -2.879 1.322 -2.849 1.00 85.44 90 VAL A C 1
ATOM 717 O O . VAL A 1 90 ? -3.565 1.921 -2.027 1.00 85.44 90 VAL A O 1
ATOM 720 N N . SER A 1 91 ? -3.203 0.108 -3.303 1.00 85.38 91 SER A N 1
ATOM 721 C CA . SER A 1 91 ? -4.436 -0.587 -2.916 1.00 85.38 91 SER A CA 1
ATOM 722 C C . SER A 1 91 ? -4.529 -0.823 -1.407 1.00 85.38 91 SER A C 1
ATOM 724 O O . SER A 1 91 ? -5.605 -0.706 -0.834 1.00 85.38 91 SER A O 1
ATOM 726 N N . VAL A 1 92 ? -3.396 -1.086 -0.750 1.00 84.25 92 VAL A N 1
ATOM 727 C CA . VAL A 1 92 ? -3.328 -1.291 0.704 1.00 84.25 92 VAL A CA 1
ATOM 728 C C . VAL A 1 92 ? -3.352 0.039 1.460 1.00 84.25 92 VAL A C 1
ATOM 730 O O . VAL A 1 92 ? -3.918 0.116 2.550 1.00 84.25 92 VAL A O 1
ATOM 733 N N . ALA A 1 93 ? -2.740 1.081 0.894 1.00 83.19 93 ALA A N 1
ATOM 734 C CA . ALA A 1 93 ? -2.648 2.397 1.517 1.00 83.19 93 ALA A CA 1
ATOM 735 C C . ALA A 1 93 ? -3.936 3.221 1.428 1.00 83.19 93 ALA A C 1
ATOM 737 O O . ALA A 1 93 ? -4.128 4.124 2.242 1.00 83.19 93 ALA A O 1
ATOM 738 N N . LEU A 1 94 ? -4.816 2.932 0.468 1.00 80.25 94 LEU A N 1
ATOM 739 C CA . LEU A 1 94 ? -6.100 3.614 0.373 1.00 80.25 94 LEU A CA 1
ATOM 740 C C . LEU A 1 94 ? -7.004 3.261 1.567 1.00 80.25 94 LEU A C 1
ATOM 742 O O . LEU A 1 94 ? -7.068 2.099 1.975 1.00 80.25 94 LEU A O 1
ATOM 746 N N . PRO A 1 95 ? -7.708 4.252 2.141 1.00 72.38 95 PRO A N 1
ATOM 747 C CA . PRO A 1 95 ? -8.640 3.999 3.227 1.00 72.38 95 PRO A CA 1
ATOM 748 C C . PRO A 1 95 ? -9.795 3.123 2.732 1.00 72.38 95 PRO A C 1
ATOM 750 O O . PRO A 1 95 ? -10.339 3.347 1.657 1.00 72.38 95 PRO A O 1
ATOM 753 N N . SER A 1 96 ? -10.182 2.137 3.536 1.00 67.00 96 SER A N 1
ATOM 754 C CA . SER A 1 96 ? -11.237 1.153 3.230 1.00 67.00 96 SER A CA 1
ATOM 755 C C . SER A 1 96 ? -12.665 1.708 3.294 1.00 67.00 96 SER A C 1
ATOM 757 O O . SER A 1 96 ? -13.629 0.967 3.120 1.00 67.00 96 SER A O 1
ATOM 759 N N . THR A 1 97 ? -12.804 2.997 3.600 1.00 65.75 97 THR A N 1
ATOM 760 C CA . THR A 1 97 ? -14.064 3.746 3.577 1.00 65.75 97 THR A CA 1
ATOM 761 C C . THR A 1 97 ? -14.414 4.283 2.183 1.00 65.75 97 THR A C 1
ATOM 763 O O . THR A 1 97 ? -15.507 4.828 2.015 1.00 65.75 97 THR A O 1
ATOM 766 N N . LEU A 1 98 ? -13.507 4.140 1.207 1.00 59.09 98 LEU A N 1
ATOM 767 C CA . LEU A 1 98 ? -13.726 4.356 -0.230 1.00 59.09 98 LEU A CA 1
ATOM 768 C C . LEU A 1 98 ? -14.133 3.051 -0.920 1.00 59.09 98 LEU A C 1
ATOM 770 O O . LEU A 1 98 ? -15.012 3.133 -1.805 1.00 59.09 98 LEU A O 1
#

Sequence (98 aa):
MSLLELLIIAIVLLCCLYVSYTDTRFRKIGNLY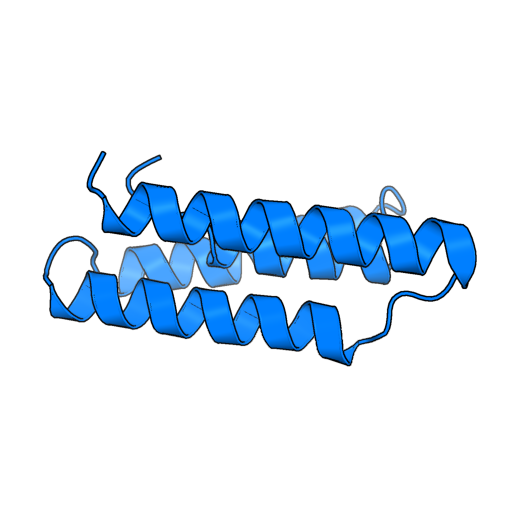TYGLVAFGLICQGIFVYLGITIIPQVLWLFLGGLTIAFLMYYLGIWSPGDSKLFWGVSVALPSTL

Radius of gyration: 13.71 Å; chains: 1; bounding box: 30×28×36 Å